Protein AF-F8NG49-F1 (afdb_monomer_lite)

pLDDT: mean 73.44, std 24.41, range [29.38, 97.62]

Organism: Serpula lacrymans var. lacrymans (strain S7.9) (NCBI:txid578457)

Radius of gyration: 24.71 Å; chains: 1; bounding box: 42×64×58 Å

Foldseek 3Di:
DEEEEEEDPPLCSVVVVVVVVVVVAAEEAAPEDPPPPPPDDDDDDDDDDDDDDDDDDDDDDDDDDDDDDDDDDDDDDPPPPPPPCPVPVVPPPPDDHHYDHDLVVVLVVCVVVVVGHHYYHHPHDPVSVVVNVVDPSYYYHYGYDDD

Sequence (147 aa):
MFIAIVGTRYAGKSTIEDYFVSKGFTPVSLDWEERHSEAESDTDRTPNGVTPGAYTAEPLSSSLKTFAQRLPNNSTSFLSMSSPITPFESVSQRFPSISFTSPASLLDHVTRNWRSNYVTVALNTQCLIEYFAKRPFFMVIYVDAPL

Secondary structure (DSSP, 8-state):
-EEEEEESTTSSHHHHHHHHHHTTPEEEEE-----------------------------------------------TT-----------------PEEES-HHHHHHHHHHTTTS-EEES---SHHHHHHHHTSTTEEEEEE----

Structure (mmCIF, N/CA/C/O backbone):
data_AF-F8NG49-F1
#
_entry.id   AF-F8NG49-F1
#
loop_
_atom_site.group_PDB
_atom_site.id
_atom_site.type_symbol
_atom_site.label_atom_id
_atom_site.label_alt_id
_atom_site.label_comp_id
_atom_site.label_asym_id
_atom_site.label_entity_id
_atom_site.label_seq_id
_atom_site.pdbx_PDB_ins_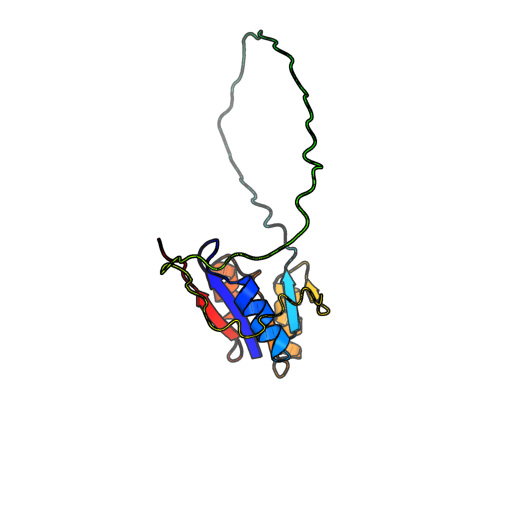code
_atom_site.Cartn_x
_atom_site.Cartn_y
_atom_site.Cartn_z
_atom_site.occupancy
_atom_site.B_iso_or_equiv
_atom_site.auth_seq_id
_atom_site.auth_comp_id
_atom_site.auth_asym_id
_atom_site.auth_atom_id
_atom_site.pdbx_PDB_model_num
ATOM 1 N N . MET A 1 1 ? 1.855 -6.949 -8.772 1.00 93.88 1 MET A N 1
ATOM 2 C CA . MET A 1 1 ? 0.772 -6.015 -8.410 1.00 93.88 1 MET A CA 1
ATOM 3 C C . MET A 1 1 ? 1.186 -5.201 -7.193 1.00 93.88 1 MET A C 1
ATOM 5 O O . MET A 1 1 ? 1.752 -5.781 -6.276 1.00 93.88 1 MET A O 1
ATOM 9 N N . PHE A 1 2 ? 0.923 -3.893 -7.169 1.00 97.19 2 PHE A N 1
ATOM 10 C CA . PHE A 1 2 ? 1.257 -3.024 -6.034 1.00 97.19 2 PHE A CA 1
ATOM 11 C C . PHE A 1 2 ? -0.006 -2.353 -5.485 1.00 97.19 2 PHE A C 1
ATOM 13 O O . PHE A 1 2 ? -0.673 -1.622 -6.214 1.00 97.19 2 PHE A O 1
ATOM 20 N N . ILE A 1 3 ? -0.342 -2.624 -4.223 1.00 97.62 3 ILE A N 1
ATOM 21 C CA . ILE A 1 3 ? -1.548 -2.119 -3.557 1.00 97.62 3 ILE A CA 1
ATOM 22 C C . ILE A 1 3 ? -1.166 -1.085 -2.498 1.00 97.62 3 ILE A C 1
ATOM 24 O O . ILE A 1 3 ? -0.356 -1.370 -1.617 1.00 97.62 3 ILE A O 1
ATOM 28 N N . ALA A 1 4 ? -1.800 0.082 -2.545 1.00 97.25 4 ALA A N 1
ATOM 29 C CA . ALA A 1 4 ? -1.752 1.086 -1.492 1.00 97.25 4 ALA A CA 1
ATOM 30 C C . ALA A 1 4 ? -3.075 1.118 -0.720 1.00 97.25 4 ALA A C 1
ATOM 32 O O . ALA A 1 4 ? -4.139 1.274 -1.320 1.00 97.25 4 ALA A O 1
ATOM 33 N N . ILE A 1 5 ? -3.008 0.987 0.603 1.00 97.25 5 ILE A N 1
ATOM 34 C CA . ILE A 1 5 ? -4.164 1.054 1.499 1.00 97.25 5 ILE A CA 1
ATOM 35 C C . ILE A 1 5 ? -4.185 2.438 2.149 1.00 97.25 5 ILE A C 1
ATOM 37 O O . ILE A 1 5 ? -3.294 2.793 2.920 1.00 97.25 5 ILE A O 1
ATOM 41 N N . VAL A 1 6 ? -5.226 3.208 1.856 1.00 95.81 6 VAL A N 1
ATOM 42 C CA . VAL A 1 6 ? -5.431 4.584 2.325 1.00 95.81 6 VAL A CA 1
ATOM 43 C C . VAL A 1 6 ? -6.758 4.641 3.076 1.00 95.81 6 VAL A C 1
ATOM 45 O O . VAL A 1 6 ? -7.634 3.810 2.859 1.00 95.81 6 VAL A O 1
ATOM 48 N N . GLY A 1 7 ? -6.926 5.576 4.007 1.00 94.00 7 GLY A N 1
ATOM 49 C CA . GLY A 1 7 ? -8.144 5.615 4.814 1.00 94.00 7 GLY A CA 1
ATOM 50 C C . GLY A 1 7 ? -8.025 6.416 6.097 1.00 94.00 7 GLY A C 1
ATOM 51 O O . GLY A 1 7 ? -6.916 6.747 6.539 1.00 94.00 7 GLY A O 1
ATOM 52 N N . THR A 1 8 ? -9.167 6.671 6.731 1.00 93.62 8 THR A N 1
ATOM 53 C CA . THR A 1 8 ? -9.263 7.401 8.003 1.00 93.62 8 THR A CA 1
ATOM 54 C C . THR A 1 8 ? -8.517 6.682 9.136 1.00 93.62 8 THR A C 1
ATOM 56 O O . THR A 1 8 ? -8.102 5.515 9.036 1.00 93.62 8 THR A O 1
ATOM 59 N N . ARG A 1 9 ? -8.220 7.409 10.220 1.00 90.19 9 ARG A N 1
ATOM 60 C CA . ARG A 1 9 ? -7.567 6.812 11.397 1.00 90.19 9 ARG A CA 1
ATOM 61 C C . ARG A 1 9 ? -8.477 5.725 11.972 1.00 90.19 9 ARG A C 1
ATOM 63 O O . ARG A 1 9 ? -9.688 5.865 11.949 1.00 90.19 9 ARG A O 1
ATOM 70 N N . TYR A 1 10 ? -7.877 4.639 12.453 1.00 90.62 10 TYR A N 1
ATOM 71 C CA . TYR A 1 10 ? -8.593 3.485 13.017 1.00 90.62 10 TYR A CA 1
ATOM 72 C C . TYR A 1 10 ? -9.514 2.706 12.055 1.00 90.62 10 TYR A C 1
ATOM 74 O O . TYR A 1 10 ? -10.145 1.752 12.488 1.00 90.62 10 TYR A O 1
ATOM 82 N N . ALA A 1 11 ? -9.499 2.984 10.745 1.00 93.69 11 ALA A N 1
ATOM 83 C CA . ALA A 1 11 ? -10.268 2.239 9.734 1.00 93.69 11 ALA A CA 1
ATOM 84 C C . ALA A 1 11 ? -9.829 0.769 9.511 1.00 93.69 11 ALA A C 1
ATOM 86 O O . ALA A 1 11 ? -10.305 0.112 8.595 1.00 93.69 11 ALA A O 1
ATOM 87 N N . GLY A 1 12 ? -8.879 0.240 10.291 1.00 94.38 12 GLY A N 1
ATOM 88 C CA . GLY A 1 12 ? -8.396 -1.140 10.128 1.00 94.38 12 GLY A CA 1
ATOM 89 C C . GLY A 1 12 ? -7.396 -1.351 8.981 1.00 94.38 12 GLY A C 1
ATOM 90 O O . GLY A 1 12 ? -7.232 -2.472 8.510 1.00 94.38 12 GLY A O 1
ATOM 91 N N . LYS A 1 13 ? -6.689 -0.302 8.532 1.00 95.06 13 LYS A N 1
ATOM 92 C CA . LYS A 1 13 ? -5.694 -0.404 7.442 1.00 95.06 13 LYS A CA 1
ATOM 93 C C . LYS A 1 13 ? -4.622 -1.471 7.697 1.00 95.06 13 LYS A C 1
ATOM 95 O O . LYS A 1 13 ? -4.349 -2.268 6.810 1.00 95.06 13 LYS A O 1
ATOM 100 N N . SER A 1 14 ? -4.073 -1.517 8.913 1.00 92.88 14 SER A N 1
ATOM 101 C CA . SER A 1 14 ? -3.081 -2.526 9.313 1.00 92.88 14 SER A CA 1
ATOM 102 C C . SER A 1 14 ? -3.664 -3.938 9.296 1.00 92.88 14 SER A C 1
ATOM 104 O O . SER A 1 14 ? -3.012 -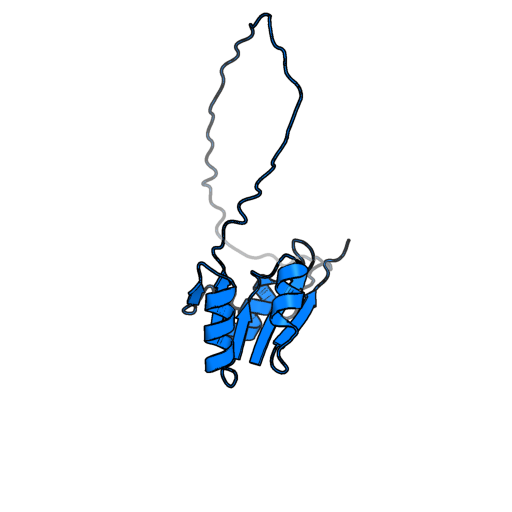4.866 8.849 1.00 92.88 14 SER A O 1
ATOM 106 N N . THR A 1 15 ? -4.932 -4.102 9.679 1.00 94.88 15 THR A N 1
ATOM 107 C CA . THR A 1 15 ? -5.622 -5.398 9.601 1.00 94.88 15 THR A CA 1
ATOM 108 C C . THR A 1 15 ? -5.750 -5.885 8.157 1.00 94.88 15 THR A C 1
ATOM 110 O O . THR A 1 15 ? -5.607 -7.074 7.882 1.00 94.88 15 THR A O 1
ATOM 113 N N . ILE A 1 16 ? -6.009 -4.973 7.216 1.00 95.62 16 ILE A N 1
ATOM 114 C CA . ILE A 1 16 ? -6.082 -5.301 5.788 1.00 95.62 16 ILE A CA 1
ATOM 115 C C . ILE A 1 16 ? -4.688 -5.601 5.230 1.00 95.62 16 ILE A C 1
ATOM 117 O O . ILE A 1 16 ? -4.541 -6.530 4.438 1.00 95.62 16 ILE A O 1
ATOM 121 N N . GLU A 1 17 ? -3.665 -4.860 5.654 1.00 95.50 17 GLU A N 1
ATOM 122 C CA . GLU A 1 17 ? -2.269 -5.167 5.336 1.00 95.50 17 GLU A CA 1
ATOM 123 C C . GLU A 1 17 ? -1.901 -6.581 5.798 1.00 95.50 17 GLU A C 1
ATOM 125 O O . GLU A 1 17 ? -1.513 -7.396 4.963 1.00 95.50 17 GLU A O 1
ATOM 130 N N . ASP A 1 18 ? -2.129 -6.915 7.071 1.00 94.56 18 ASP A N 1
ATOM 131 C CA . ASP A 1 18 ? -1.884 -8.249 7.633 1.00 94.56 18 ASP A CA 1
ATOM 132 C C . ASP A 1 18 ? -2.623 -9.340 6.845 1.00 94.56 18 ASP A C 1
ATOM 134 O O . ASP A 1 18 ? -2.065 -10.400 6.541 1.00 94.56 18 ASP A O 1
ATOM 138 N N . TYR A 1 19 ? -3.868 -9.069 6.436 1.00 95.38 19 TYR A N 1
ATOM 139 C CA . TYR A 1 19 ? -4.627 -9.975 5.578 1.00 95.38 19 TYR A CA 1
ATOM 140 C C . TYR A 1 19 ? -3.942 -10.193 4.223 1.00 95.38 19 TYR A C 1
ATOM 142 O O . TYR A 1 19 ? -3.780 -11.340 3.803 1.00 95.38 19 TYR A O 1
ATOM 150 N N . PHE A 1 20 ? -3.490 -9.140 3.541 1.00 95.69 20 PHE A N 1
ATOM 151 C CA . PHE A 1 20 ? -2.754 -9.286 2.281 1.00 95.69 20 PHE A CA 1
ATOM 152 C C . PHE A 1 20 ? -1.434 -10.028 2.468 1.00 95.69 20 PHE A C 1
ATOM 154 O O . PHE A 1 20 ? -1.089 -10.885 1.649 1.00 95.69 20 PHE A O 1
ATOM 161 N N . VAL A 1 21 ? -0.719 -9.759 3.556 1.00 95.06 21 VAL A N 1
ATOM 162 C CA . VAL A 1 21 ? 0.530 -10.453 3.861 1.00 95.06 21 VAL A CA 1
ATOM 163 C C . VAL A 1 21 ? 0.282 -11.947 4.094 1.00 95.06 21 VAL A C 1
ATOM 165 O O . VAL A 1 21 ? 0.991 -12.777 3.525 1.00 95.06 21 VAL A O 1
ATOM 168 N N . SER A 1 22 ? -0.806 -12.315 4.783 1.00 93.75 22 SER A N 1
ATOM 169 C CA . SER A 1 22 ? -1.232 -13.720 4.919 1.00 93.75 22 SER A CA 1
ATOM 170 C C . SER A 1 22 ? -1.545 -14.402 3.574 1.00 93.75 22 SER A C 1
ATOM 172 O O . SER A 1 22 ? -1.456 -15.623 3.452 1.00 93.75 22 SER A O 1
ATOM 174 N N . LYS A 1 23 ? -1.885 -13.620 2.538 1.00 94.69 23 LYS A N 1
ATOM 175 C CA . LYS A 1 23 ? -2.104 -14.084 1.155 1.00 94.69 23 LYS A CA 1
ATOM 176 C C . LYS A 1 23 ? -0.835 -14.069 0.295 1.00 94.69 23 LYS A C 1
ATOM 178 O O . LYS A 1 23 ? -0.918 -14.340 -0.901 1.00 94.69 23 LYS A O 1
ATOM 183 N N . GLY A 1 24 ? 0.327 -13.784 0.882 1.00 94.38 24 GLY A N 1
ATOM 184 C CA . GLY A 1 24 ? 1.621 -13.799 0.202 1.00 94.38 24 GLY A CA 1
ATOM 185 C C . GLY A 1 24 ? 2.022 -12.467 -0.434 1.00 94.38 24 GLY A C 1
ATOM 186 O O . GLY A 1 24 ? 2.883 -12.454 -1.314 1.00 94.38 24 GLY A O 1
ATOM 187 N N . PHE A 1 25 ? 1.413 -11.350 -0.029 1.00 96.06 25 PHE A N 1
ATOM 188 C CA . PHE A 1 25 ? 1.914 -10.026 -0.400 1.00 96.06 25 PHE A CA 1
ATOM 189 C C . PHE A 1 25 ? 3.117 -9.659 0.468 1.00 96.06 25 PHE A C 1
ATOM 191 O O . PHE A 1 25 ? 3.143 -9.917 1.667 1.00 96.06 25 PHE A O 1
ATOM 198 N N . THR A 1 26 ? 4.116 -9.024 -0.136 1.00 96.31 26 THR A N 1
ATOM 199 C CA . THR A 1 26 ? 5.270 -8.488 0.584 1.00 96.31 26 THR A CA 1
ATOM 200 C C . THR A 1 26 ? 4.941 -7.083 1.100 1.00 96.31 26 THR A C 1
ATOM 202 O O . THR A 1 26 ? 4.623 -6.211 0.282 1.00 96.31 26 THR A O 1
ATOM 205 N N . PRO A 1 27 ? 5.010 -6.839 2.420 1.00 96.12 27 PRO A N 1
ATOM 206 C CA . PRO A 1 27 ? 4.764 -5.519 2.980 1.00 96.12 27 PRO A CA 1
ATOM 207 C C . PRO A 1 27 ? 5.936 -4.580 2.691 1.00 96.12 27 PRO A C 1
ATOM 209 O O . PRO A 1 27 ? 7.109 -4.972 2.748 1.00 96.12 27 PRO A O 1
ATOM 212 N N . VAL A 1 28 ? 5.611 -3.330 2.373 1.00 95.69 28 VAL A N 1
ATOM 213 C CA . VAL A 1 28 ? 6.585 -2.307 2.002 1.00 95.69 28 VAL A CA 1
ATOM 214 C C . VAL A 1 28 ? 6.347 -1.015 2.780 1.00 95.69 28 VAL A C 1
ATOM 216 O O . VAL A 1 28 ? 5.255 -0.444 2.724 1.00 95.69 28 VAL A O 1
ATOM 219 N N . SER A 1 29 ? 7.389 -0.537 3.465 1.00 93.44 29 SER A N 1
ATOM 220 C CA . SER A 1 29 ? 7.380 0.714 4.235 1.00 93.44 29 SER A CA 1
ATOM 221 C C . SER A 1 29 ? 8.128 1.831 3.511 1.00 93.44 29 SER A C 1
ATOM 223 O O . SER A 1 29 ? 9.093 1.587 2.780 1.00 93.44 29 SER A O 1
ATOM 225 N N . LEU A 1 30 ? 7.694 3.065 3.752 1.00 91.44 30 LEU A N 1
ATOM 226 C CA . LEU A 1 30 ? 8.367 4.290 3.334 1.00 91.44 30 LEU A CA 1
ATOM 227 C C . LEU A 1 30 ? 8.705 5.106 4.577 1.00 91.44 30 LEU A C 1
ATOM 229 O O . LEU A 1 30 ? 7.825 5.723 5.171 1.00 91.44 30 LEU A O 1
ATOM 233 N N . ASP A 1 31 ? 9.987 5.141 4.917 1.00 85.19 31 ASP A N 1
ATOM 234 C CA . ASP A 1 31 ? 10.512 5.906 6.047 1.00 85.19 31 ASP A CA 1
ATOM 235 C C . ASP A 1 31 ? 11.031 7.250 5.518 1.00 85.19 31 ASP A C 1
ATOM 237 O O . ASP A 1 31 ? 12.212 7.583 5.630 1.00 85.19 31 ASP A O 1
ATOM 241 N N . TRP A 1 32 ? 10.167 7.978 4.808 1.00 79.06 32 TRP A N 1
ATOM 242 C CA . TRP A 1 32 ? 10.518 9.284 4.267 1.00 79.06 32 TRP A CA 1
ATOM 243 C C . TRP A 1 32 ? 10.024 10.360 5.232 1.00 79.06 32 TRP A C 1
ATOM 245 O O . TRP A 1 32 ? 8.835 10.465 5.528 1.00 79.06 32 TRP A O 1
ATOM 255 N N . GLU A 1 33 ? 10.953 11.150 5.755 1.00 66.31 33 GLU A N 1
ATOM 256 C CA . GLU A 1 33 ? 10.603 12.354 6.491 1.00 66.31 33 GLU A CA 1
ATOM 257 C C . GLU A 1 33 ? 10.227 13.424 5.469 1.00 66.31 33 GLU A C 1
ATOM 259 O O . GLU A 1 33 ? 11.076 13.946 4.736 1.00 66.31 33 GLU A O 1
ATOM 264 N N . GLU A 1 34 ? 8.935 13.732 5.400 1.00 61.09 34 GLU A N 1
ATOM 265 C CA . GLU A 1 34 ? 8.431 14.901 4.695 1.00 61.09 34 GLU A CA 1
ATOM 266 C C . GLU A 1 34 ? 8.995 16.127 5.420 1.00 61.09 34 GLU A C 1
ATOM 268 O O . GLU A 1 34 ? 8.454 16.594 6.420 1.00 61.09 34 GLU A O 1
ATOM 273 N N . ARG A 1 35 ? 10.167 16.603 4.974 1.00 51.75 35 ARG A N 1
ATOM 274 C CA . ARG A 1 35 ? 10.746 17.868 5.430 1.00 51.75 35 ARG A CA 1
ATOM 275 C C . ARG A 1 35 ? 9.809 18.983 4.984 1.00 51.75 35 ARG A C 1
ATOM 277 O O . ARG A 1 35 ? 10.002 19.571 3.919 1.00 51.75 35 ARG A O 1
ATOM 284 N N . HIS A 1 36 ? 8.794 19.246 5.800 1.00 51.22 36 HIS A N 1
ATOM 285 C CA . HIS A 1 36 ? 7.966 20.437 5.736 1.00 51.22 36 HIS A CA 1
ATOM 286 C C . HIS A 1 36 ? 8.893 21.643 5.875 1.00 51.22 36 HIS A C 1
ATOM 288 O O . HIS A 1 36 ? 9.284 22.048 6.964 1.00 51.22 36 HIS A O 1
ATOM 294 N N . SER A 1 37 ? 9.330 22.159 4.730 1.00 43.84 37 SER A N 1
ATOM 295 C CA . SER A 1 37 ? 10.057 23.414 4.652 1.00 43.84 37 SER A CA 1
ATOM 296 C C . SER A 1 37 ? 8.998 24.505 4.697 1.00 43.84 37 SER A C 1
ATOM 298 O O . SER A 1 37 ? 8.537 24.977 3.661 1.00 43.84 37 SER A O 1
ATOM 300 N N . GLU A 1 38 ? 8.553 24.842 5.904 1.00 47.28 38 GLU A N 1
ATOM 301 C CA . GLU A 1 38 ? 7.833 26.082 6.170 1.00 47.28 38 GLU A CA 1
ATOM 302 C C . GLU A 1 38 ? 8.829 27.228 5.970 1.00 47.28 38 GLU A C 1
ATOM 304 O O . GLU A 1 38 ? 9.549 27.642 6.874 1.00 47.28 38 GLU A O 1
ATOM 309 N N . ALA A 1 39 ? 8.946 27.698 4.730 1.00 46.25 39 ALA A N 1
ATOM 310 C CA . ALA A 1 39 ? 9.550 28.988 4.447 1.00 46.25 39 ALA A CA 1
ATOM 311 C C . ALA A 1 39 ? 8.550 30.078 4.859 1.00 46.25 39 ALA A C 1
ATOM 313 O O . ALA A 1 39 ? 7.868 30.660 4.018 1.00 46.25 39 ALA A O 1
ATOM 314 N N . GLU A 1 40 ? 8.437 30.325 6.164 1.00 52.22 40 GLU A N 1
ATOM 315 C CA . GLU A 1 40 ? 7.848 31.556 6.682 1.00 52.22 40 GLU A CA 1
ATOM 316 C C . GLU A 1 40 ? 8.850 32.694 6.462 1.00 52.22 40 GLU A C 1
ATOM 318 O O . GLU A 1 40 ? 9.838 32.847 7.181 1.00 52.22 40 GLU A O 1
ATOM 323 N N . SER A 1 41 ? 8.618 33.488 5.417 1.00 45.69 41 SER A N 1
ATOM 324 C CA . SER A 1 41 ? 9.240 34.796 5.274 1.00 45.69 41 SER A CA 1
ATOM 325 C C . SER A 1 41 ? 8.339 35.862 5.894 1.00 45.69 41 SER A C 1
ATOM 327 O O . SER A 1 41 ? 7.233 36.089 5.407 1.00 45.69 41 SER A O 1
ATOM 329 N N . ASP A 1 42 ? 8.911 36.570 6.865 1.00 46.47 42 ASP A N 1
ATOM 330 C CA . ASP A 1 42 ? 8.670 37.985 7.169 1.00 46.47 42 ASP A CA 1
ATOM 331 C C . ASP A 1 42 ? 7.588 38.334 8.215 1.00 46.47 42 ASP A C 1
ATOM 333 O O . ASP A 1 42 ? 6.428 38.604 7.912 1.00 46.47 42 ASP A O 1
ATOM 337 N N . THR A 1 43 ? 8.010 38.450 9.481 1.00 49.31 43 THR A N 1
ATOM 338 C CA . THR A 1 43 ? 7.805 39.697 10.246 1.00 49.31 43 THR A CA 1
ATOM 339 C C . THR A 1 43 ? 8.800 39.812 11.405 1.00 49.31 43 THR A C 1
ATOM 341 O O . THR A 1 43 ? 8.812 39.032 12.352 1.00 49.31 43 THR A O 1
ATOM 344 N N . ASP A 1 44 ? 9.660 40.818 11.293 1.00 42.22 44 ASP A N 1
ATOM 345 C CA . ASP A 1 44 ? 10.631 41.275 12.283 1.00 42.22 44 ASP A CA 1
ATOM 346 C C . ASP A 1 44 ? 9.955 41.974 13.494 1.00 42.22 44 ASP A C 1
ATOM 348 O O . ASP A 1 44 ? 8.966 42.695 13.332 1.00 42.22 44 ASP A O 1
ATOM 352 N N . ARG A 1 45 ? 10.616 41.848 14.663 1.00 36.03 45 ARG A N 1
ATOM 353 C CA . ARG A 1 45 ? 10.624 42.701 15.888 1.00 36.03 45 ARG A CA 1
ATOM 354 C C . ARG A 1 45 ? 9.988 42.194 17.202 1.00 36.03 45 ARG A C 1
ATOM 356 O O . ARG A 1 45 ? 8.831 42.432 17.525 1.00 36.03 45 ARG A O 1
ATOM 363 N N . THR A 1 46 ? 10.880 41.619 18.018 1.00 39.38 46 THR A N 1
ATOM 364 C CA . THR A 1 46 ? 10.963 41.497 19.503 1.00 39.38 46 THR A CA 1
ATOM 365 C C . THR A 1 46 ? 10.911 42.848 20.275 1.00 39.38 46 THR A C 1
ATOM 367 O O . THR A 1 46 ? 10.927 43.872 19.591 1.00 39.38 46 THR A O 1
ATOM 370 N N . PRO A 1 47 ? 11.071 42.959 21.634 1.00 49.69 47 PRO A N 1
ATOM 371 C CA . PRO A 1 47 ? 11.034 41.992 22.765 1.00 49.69 47 PRO A CA 1
ATOM 372 C C . PRO A 1 47 ? 10.252 42.482 24.033 1.00 49.69 47 PRO A C 1
ATOM 374 O O . PRO A 1 47 ? 9.856 43.639 24.128 1.00 49.69 47 PRO A O 1
ATOM 377 N N . ASN A 1 48 ? 10.176 41.603 25.051 1.00 32.75 48 ASN A N 1
ATOM 378 C CA . ASN A 1 48 ? 10.174 41.837 26.520 1.00 32.75 48 ASN A CA 1
ATOM 379 C C . ASN A 1 48 ? 8.947 41.344 27.310 1.00 32.75 48 ASN A C 1
ATOM 381 O O . ASN A 1 48 ? 7.874 41.931 27.244 1.00 32.75 48 ASN A O 1
ATOM 385 N N . GLY A 1 49 ? 9.207 40.409 28.237 1.00 30.11 49 GLY A N 1
ATOM 386 C CA . GLY A 1 49 ? 8.847 40.635 29.641 1.00 30.11 49 GLY A CA 1
ATOM 387 C C . GLY A 1 49 ? 8.124 39.519 30.410 1.00 30.11 49 GLY A C 1
ATOM 388 O O . GLY A 1 49 ? 6.907 39.445 30.368 1.00 30.11 49 GLY A O 1
ATOM 389 N N . VAL A 1 50 ? 8.889 38.843 31.282 1.00 35.78 50 VAL A N 1
ATOM 390 C CA . VAL A 1 50 ? 8.515 38.445 32.665 1.00 35.78 50 VAL A CA 1
ATOM 391 C C . VAL A 1 50 ? 7.793 37.090 32.893 1.00 35.78 50 VAL A C 1
ATOM 393 O O . VAL A 1 50 ? 6.578 36.966 32.807 1.00 35.78 50 VAL A O 1
ATOM 396 N N . THR A 1 51 ? 8.584 36.092 33.321 1.00 40.81 51 THR A N 1
ATOM 397 C CA . THR A 1 51 ? 8.260 34.961 34.240 1.00 40.81 51 THR A CA 1
ATOM 398 C C . THR A 1 51 ? 7.869 35.492 35.638 1.00 40.81 51 THR A C 1
ATOM 400 O O . THR A 1 51 ? 8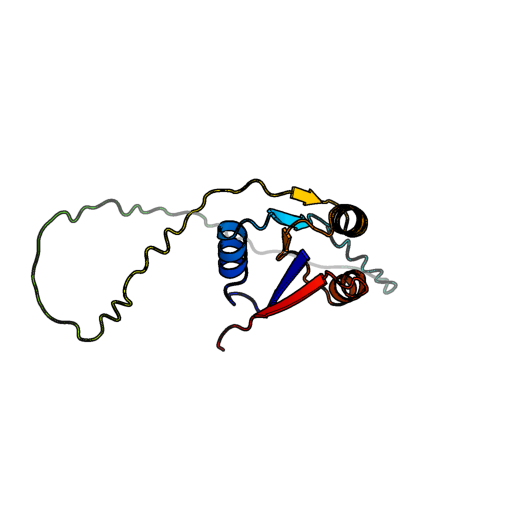.370 36.567 35.969 1.00 40.81 51 THR A O 1
ATOM 403 N N . PRO A 1 52 ? 7.106 34.798 36.530 1.00 42.78 52 PRO A N 1
ATOM 404 C CA . PRO A 1 52 ? 7.441 33.453 37.053 1.00 42.78 52 PRO A CA 1
ATOM 405 C C . PRO A 1 52 ? 6.243 32.564 37.498 1.00 42.78 52 PRO A C 1
ATOM 407 O O . PRO A 1 52 ? 5.136 33.039 37.723 1.00 42.78 52 PRO A O 1
ATOM 410 N N . GLY A 1 53 ? 6.474 31.265 37.738 1.00 31.23 53 GLY A N 1
ATOM 411 C CA . GLY A 1 53 ? 5.496 30.433 38.459 1.00 31.23 53 GLY A CA 1
ATOM 412 C C . GLY A 1 53 ? 5.783 28.935 38.446 1.00 31.23 53 GLY A C 1
ATOM 413 O O . GLY A 1 53 ? 5.288 28.216 37.591 1.00 31.23 53 GLY A O 1
ATOM 414 N N . ALA A 1 54 ? 6.580 28.480 39.409 1.00 29.38 54 ALA A N 1
ATOM 415 C CA . ALA A 1 54 ? 6.883 27.081 39.677 1.00 29.38 54 ALA A CA 1
ATOM 416 C C . ALA A 1 54 ? 5.709 26.338 40.339 1.00 29.38 54 ALA A C 1
ATOM 418 O O . ALA A 1 54 ? 5.130 26.848 41.296 1.00 29.38 54 ALA A O 1
ATOM 419 N N . TYR A 1 55 ? 5.458 25.095 39.922 1.00 37.12 55 TYR A N 1
ATOM 420 C CA . TYR A 1 55 ? 4.994 24.028 40.813 1.00 37.12 55 TYR A CA 1
ATOM 421 C C . TYR A 1 55 ? 5.403 22.655 40.268 1.00 37.12 55 TYR A C 1
ATOM 423 O O . TYR A 1 55 ? 5.106 22.263 39.144 1.00 37.12 55 TYR A O 1
ATOM 431 N N . THR A 1 56 ? 6.143 21.964 41.122 1.00 35.91 56 THR A N 1
ATOM 432 C CA . THR A 1 56 ? 6.674 20.609 41.020 1.00 35.91 56 THR A CA 1
ATOM 433 C C . THR A 1 56 ? 5.618 19.619 41.516 1.00 35.91 56 THR A C 1
ATOM 435 O O . THR A 1 56 ? 5.097 19.849 42.603 1.00 35.91 56 THR A O 1
ATOM 438 N N . ALA A 1 57 ? 5.351 18.521 40.796 1.00 35.25 57 ALA A N 1
ATOM 439 C CA . ALA A 1 57 ? 4.938 17.230 41.380 1.00 35.25 57 ALA A CA 1
ATOM 440 C C . ALA A 1 57 ? 4.803 16.120 40.310 1.00 35.25 57 ALA A C 1
ATOM 442 O O . ALA A 1 57 ? 3.806 16.031 39.606 1.00 35.25 57 ALA A O 1
ATOM 443 N N . GLU A 1 58 ? 5.800 15.244 40.262 1.00 34.75 58 GLU A N 1
ATOM 444 C CA . GLU A 1 58 ? 5.686 13.795 40.000 1.00 34.75 58 GLU A CA 1
ATOM 445 C C . GLU A 1 58 ? 5.981 13.106 41.356 1.00 34.75 58 GLU A C 1
ATOM 447 O O . GLU A 1 58 ? 6.471 13.797 42.262 1.00 34.75 58 GLU A O 1
ATOM 452 N N . PRO A 1 59 ? 5.904 11.774 41.548 1.00 46.69 59 PRO A N 1
ATOM 453 C CA . PRO A 1 59 ? 5.118 10.698 40.919 1.00 46.69 59 PRO A CA 1
ATOM 454 C C . PRO A 1 59 ? 4.407 9.829 41.995 1.00 46.69 59 PRO A C 1
ATOM 456 O O . PRO A 1 59 ? 4.897 9.739 43.118 1.00 46.69 59 PRO A O 1
ATOM 459 N N . LEU A 1 60 ? 3.340 9.072 41.691 1.00 35.12 60 LEU A N 1
ATOM 460 C CA . LEU A 1 60 ? 2.929 7.959 42.576 1.00 35.12 60 LEU A CA 1
ATOM 461 C C . LEU A 1 60 ? 2.399 6.726 41.832 1.00 35.12 60 LEU A C 1
ATOM 463 O O . LEU A 1 60 ? 1.539 6.781 40.959 1.00 35.12 60 LEU A O 1
ATOM 467 N N . SER A 1 61 ? 2.964 5.600 42.253 1.00 42.56 61 SER A N 1
ATOM 468 C CA . SER A 1 61 ? 2.739 4.219 41.860 1.00 42.56 61 SER A CA 1
ATOM 469 C C . SER A 1 61 ? 1.514 3.594 42.541 1.00 42.56 61 SER A C 1
ATOM 471 O O . SER A 1 61 ? 1.153 3.952 43.658 1.00 42.56 61 SER A O 1
ATOM 473 N N . SER A 1 62 ? 0.909 2.593 41.897 1.00 38.19 62 SER A N 1
ATOM 474 C CA . SER A 1 62 ? 0.290 1.408 42.534 1.00 38.19 62 SER A CA 1
ATOM 475 C C . SER A 1 62 ? -0.260 0.500 41.423 1.00 38.19 62 SER A C 1
ATOM 477 O O . SER A 1 62 ? -1.258 0.785 40.782 1.00 38.19 62 SER A O 1
ATOM 479 N N . SER A 1 63 ? 0.498 -0.492 40.957 1.00 40.78 63 SER A N 1
ATOM 480 C CA . SER A 1 63 ? 0.567 -1.838 41.542 1.00 40.78 63 SER A CA 1
ATOM 481 C C . SER A 1 63 ? -0.813 -2.468 41.764 1.00 40.78 63 SER A C 1
ATOM 483 O O . SER A 1 63 ? -1.332 -2.463 42.875 1.00 40.78 63 SER A O 1
ATOM 485 N N . LEU A 1 64 ? -1.365 -3.089 40.718 1.00 40.31 64 LEU A N 1
ATOM 486 C CA . LEU A 1 64 ? -2.394 -4.118 40.859 1.00 40.31 64 LEU A CA 1
ATOM 487 C C . LEU A 1 64 ? -1.800 -5.474 40.477 1.00 40.31 64 LEU A C 1
ATOM 489 O O . LEU A 1 64 ? -1.910 -5.951 39.351 1.00 40.31 64 LEU A O 1
ATOM 493 N N . LYS A 1 65 ? -1.153 -6.106 41.456 1.00 41.38 65 LYS A N 1
ATOM 494 C CA . LYS A 1 65 ? -1.084 -7.566 41.539 1.00 41.38 65 LYS A CA 1
ATOM 495 C C . LYS A 1 65 ? -2.116 -7.981 42.577 1.00 41.38 65 LYS A C 1
ATOM 497 O O . LYS A 1 65 ? -1.916 -7.648 43.736 1.00 41.38 65 LYS A O 1
ATOM 502 N N . THR A 1 66 ? -3.180 -8.676 42.182 1.00 34.81 66 THR A N 1
ATOM 503 C CA . THR A 1 66 ? -3.929 -9.669 42.989 1.00 34.81 66 THR A CA 1
ATOM 504 C C . THR A 1 66 ? -4.978 -10.287 42.057 1.00 34.81 66 THR A C 1
ATOM 506 O O . THR A 1 66 ? -5.866 -9.601 41.575 1.00 34.81 66 THR A O 1
ATOM 509 N N . PHE A 1 67 ? -4.728 -11.480 41.521 1.00 42.44 67 PHE A N 1
ATOM 510 C CA . PHE A 1 67 ? -5.201 -12.758 42.071 1.00 42.44 67 PHE A CA 1
ATOM 511 C C . PHE A 1 67 ? -6.735 -12.870 42.123 1.00 42.44 67 PHE A C 1
ATOM 513 O O . PHE A 1 67 ? -7.368 -12.509 43.105 1.00 42.44 67 PHE A O 1
ATOM 520 N N . ALA A 1 68 ? -7.311 -13.471 41.082 1.00 46.81 68 ALA A N 1
ATOM 521 C CA . ALA A 1 68 ? -8.561 -14.214 41.190 1.00 46.81 68 ALA A CA 1
ATOM 522 C C . ALA A 1 68 ? -8.491 -15.412 40.235 1.00 46.81 68 ALA A C 1
ATOM 524 O O . ALA A 1 68 ? -8.902 -15.366 39.078 1.00 46.81 68 ALA A O 1
ATOM 525 N N . GLN A 1 69 ? -7.876 -16.486 40.727 1.00 42.19 69 GLN A N 1
ATOM 526 C CA . GLN A 1 69 ? -8.038 -17.815 40.161 1.00 42.19 69 GLN A CA 1
ATOM 527 C C . GLN A 1 69 ? -9.424 -18.369 40.533 1.00 42.19 69 GLN A C 1
ATOM 529 O O . GLN A 1 69 ? -9.822 -18.302 41.690 1.00 42.19 69 GLN A O 1
ATOM 534 N N . ARG A 1 70 ? -10.016 -19.064 39.552 1.00 39.62 70 ARG A N 1
ATOM 535 C CA . ARG A 1 70 ? -10.888 -20.252 39.650 1.00 39.62 70 ARG A CA 1
ATOM 536 C C . ARG A 1 70 ? -12.414 -20.122 39.867 1.00 39.62 70 ARG A C 1
ATOM 538 O O . ARG A 1 70 ? -12.896 -19.847 40.955 1.00 39.62 70 ARG A O 1
ATOM 545 N N . LEU A 1 71 ? -13.077 -20.687 38.846 1.00 43.97 71 LEU A N 1
ATOM 546 C CA . LEU A 1 71 ? -14.257 -21.571 38.812 1.00 43.97 71 LEU A CA 1
ATOM 547 C C . LEU A 1 71 ? -15.665 -20.970 38.596 1.00 43.97 71 LEU A C 1
ATOM 549 O O . LEU A 1 71 ? -15.892 -19.789 38.832 1.00 43.97 71 LEU A O 1
ATOM 553 N N . PRO A 1 72 ? -16.560 -21.783 37.986 1.00 56.91 72 PRO A N 1
ATOM 554 C CA . PRO A 1 72 ? -17.542 -21.356 37.009 1.00 56.91 72 PRO A CA 1
ATOM 555 C C . PRO A 1 72 ? -18.860 -21.025 37.689 1.00 56.91 72 PRO A C 1
ATOM 557 O O . PRO A 1 72 ? -19.260 -21.694 38.640 1.00 56.91 72 PRO A O 1
ATOM 560 N N . ASN A 1 73 ? -19.597 -20.069 37.137 1.00 39.91 73 ASN A N 1
ATOM 561 C CA . ASN A 1 73 ? -21.034 -20.129 37.295 1.00 39.91 73 ASN A CA 1
ATOM 562 C C . ASN A 1 73 ? -21.745 -19.507 36.105 1.00 39.91 73 ASN A C 1
ATOM 564 O O . ASN A 1 73 ? -21.532 -18.357 35.729 1.00 39.91 73 ASN A O 1
ATOM 568 N N . ASN A 1 74 ? -22.570 -20.351 35.507 1.00 58.22 74 ASN A N 1
ATOM 569 C CA . ASN A 1 74 ? -23.490 -20.059 34.438 1.00 58.22 74 ASN A CA 1
ATOM 570 C C . ASN A 1 74 ? -24.571 -19.109 34.970 1.00 58.22 74 ASN A C 1
ATOM 572 O O . ASN A 1 74 ? -25.428 -19.534 35.739 1.00 58.22 74 ASN A O 1
ATOM 576 N N . SER A 1 75 ? -24.533 -17.835 34.578 1.00 55.31 75 SER A N 1
ATOM 577 C CA . SER A 1 75 ? -25.708 -16.966 34.657 1.00 55.31 75 SER A CA 1
ATOM 578 C C . SER A 1 75 ? -25.608 -15.826 33.645 1.00 55.31 75 SER A C 1
ATOM 580 O O . SER A 1 75 ? -24.895 -14.848 33.834 1.00 55.31 75 SER A O 1
ATOM 582 N N . THR A 1 76 ? -26.305 -16.043 32.531 1.00 58.88 76 THR A N 1
ATOM 583 C CA . THR A 1 76 ? -26.953 -15.065 31.648 1.00 58.88 76 THR A CA 1
ATOM 584 C C . THR A 1 76 ? -26.264 -13.721 31.410 1.00 58.88 76 THR A C 1
ATOM 586 O O . THR A 1 76 ? -26.304 -12.809 32.233 1.00 58.88 76 THR A O 1
ATOM 589 N N . SER A 1 77 ? -25.841 -13.511 30.166 1.00 42.06 77 SER A N 1
ATOM 590 C CA . SER A 1 77 ? -25.963 -12.202 29.524 1.00 42.06 77 SER A CA 1
ATOM 591 C C . SER A 1 77 ? -26.261 -12.409 28.040 1.00 42.06 77 SER A C 1
ATOM 593 O O . SER A 1 77 ? -25.392 -12.811 27.271 1.00 42.06 77 SER A O 1
ATOM 595 N N . PHE A 1 78 ? -27.492 -12.097 27.628 1.00 56.50 78 PHE 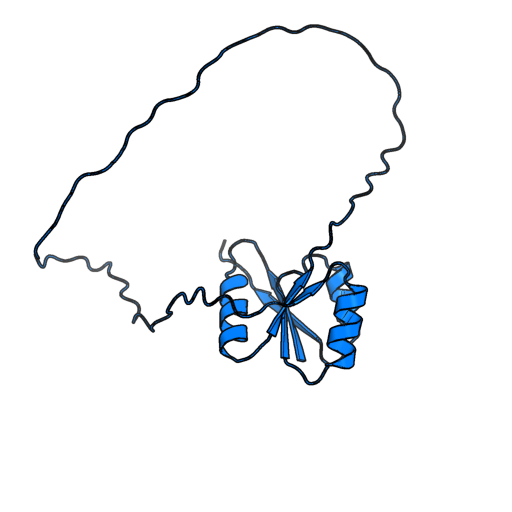A N 1
ATOM 596 C CA . PHE A 1 78 ? -27.960 -12.008 26.232 1.00 56.50 78 PHE A CA 1
ATOM 597 C C . PHE A 1 78 ? -27.281 -10.866 25.429 1.00 56.50 78 PHE A C 1
ATOM 599 O O . PHE A 1 78 ? -27.792 -10.422 24.408 1.00 56.50 78 PHE A O 1
ATOM 606 N N . LEU A 1 79 ? -26.110 -10.401 25.876 1.00 48.50 79 LEU A N 1
ATOM 607 C CA . LEU A 1 79 ? -25.209 -9.477 25.181 1.00 48.50 79 LEU A CA 1
ATOM 608 C C . LEU A 1 79 ? -23.875 -10.153 24.824 1.00 48.50 79 LEU A C 1
ATOM 610 O O . LEU A 1 79 ? -22.882 -9.480 24.559 1.00 48.50 79 LEU A O 1
ATOM 614 N N . SER A 1 80 ? -23.820 -11.488 24.815 1.00 50.88 80 SER A N 1
ATOM 615 C CA . SER A 1 80 ? -22.700 -12.193 24.198 1.00 50.88 80 SER A CA 1
ATOM 616 C C . SER A 1 80 ? -22.881 -12.152 22.683 1.00 50.88 80 SER A C 1
ATOM 618 O O . SER A 1 80 ? -23.436 -13.065 22.078 1.00 50.88 80 SER A O 1
ATOM 620 N N . MET A 1 81 ? -22.379 -11.086 22.060 1.00 54.28 81 MET A N 1
ATOM 621 C CA . MET A 1 81 ? -21.881 -11.157 20.687 1.00 54.28 81 MET A CA 1
ATOM 622 C C . MET A 1 81 ? -20.650 -12.073 20.700 1.00 54.28 81 MET A C 1
ATOM 624 O O . MET A 1 81 ? -19.512 -11.631 20.570 1.00 54.28 81 MET A O 1
ATOM 628 N N . SER A 1 82 ? -20.866 -13.369 20.918 1.00 52.00 82 SER A N 1
ATOM 629 C CA . SER A 1 82 ? -19.910 -14.392 20.524 1.00 52.00 82 SER A CA 1
ATOM 630 C C . SER A 1 82 ? -20.036 -14.504 19.013 1.00 52.00 82 SER A C 1
ATOM 632 O O . SER A 1 82 ? -20.636 -15.431 18.473 1.00 52.00 82 SER A O 1
ATOM 634 N N . SER A 1 83 ? -19.481 -13.505 18.318 1.00 49.72 83 SER A N 1
ATOM 635 C CA . SER A 1 83 ? -19.062 -13.702 16.939 1.00 49.72 83 SER A CA 1
ATOM 636 C C . SER A 1 83 ? -18.316 -15.030 16.917 1.00 49.72 83 SER A C 1
ATOM 638 O O . SER A 1 83 ? -17.501 -15.249 17.823 1.00 49.72 83 SER A O 1
ATOM 640 N N . PRO A 1 84 ? -18.596 -15.938 15.966 1.00 49.34 84 PRO A N 1
ATOM 641 C CA . PRO A 1 84 ? -17.750 -17.102 15.800 1.00 49.34 84 PRO A CA 1
ATOM 642 C C . PRO A 1 84 ? -16.333 -16.553 15.719 1.00 49.34 84 PRO A C 1
ATOM 644 O O . PRO A 1 84 ? -16.020 -15.779 14.814 1.00 49.34 84 PRO A O 1
ATOM 647 N N . ILE A 1 85 ? -15.523 -16.857 16.734 1.00 52.19 85 ILE A N 1
ATOM 648 C CA . ILE A 1 85 ? -14.105 -16.556 16.727 1.00 52.19 85 ILE A CA 1
ATOM 649 C C . ILE A 1 85 ? -13.583 -17.484 15.638 1.00 52.19 85 ILE A C 1
ATOM 651 O O . ILE A 1 85 ? -13.128 -18.595 15.893 1.00 52.19 85 ILE A O 1
ATOM 655 N N . THR A 1 86 ? -13.712 -17.053 14.380 1.00 59.25 86 THR A N 1
ATOM 656 C CA . THR A 1 86 ? -12.730 -17.408 13.375 1.00 59.25 86 THR A CA 1
ATOM 657 C C . THR A 1 86 ? -11.407 -17.142 14.064 1.00 59.25 86 THR A C 1
ATOM 659 O O . THR A 1 86 ? -11.287 -16.062 14.658 1.00 59.25 86 THR A O 1
ATOM 662 N N . PRO A 1 87 ? -10.465 -18.090 14.080 1.00 48.44 87 PRO A N 1
ATOM 663 C CA . PRO A 1 87 ? -9.146 -17.829 14.612 1.00 48.44 87 PRO A CA 1
ATOM 664 C C . PRO A 1 87 ? -8.515 -16.750 13.724 1.00 48.44 87 PRO A C 1
ATOM 666 O O . PRO A 1 87 ? -7.769 -17.029 12.795 1.00 48.44 87 PRO A O 1
ATOM 669 N N . PHE A 1 88 ? -8.854 -15.488 13.986 1.00 51.72 88 PHE A N 1
ATOM 670 C CA . PHE A 1 88 ? -8.011 -14.354 13.714 1.00 51.72 88 PHE A CA 1
ATOM 671 C C . PHE A 1 88 ? -6.975 -14.432 14.815 1.00 51.72 88 PHE A C 1
ATOM 673 O O . PHE A 1 88 ? -7.033 -13.767 15.848 1.00 51.72 88 PHE A O 1
ATOM 680 N N . GLU A 1 89 ? -6.097 -15.407 14.633 1.00 52.06 89 GLU A N 1
ATOM 681 C CA . GLU A 1 89 ? -4.825 -15.440 15.294 1.00 52.06 89 GLU A CA 1
ATOM 682 C C . GLU A 1 89 ? -4.229 -14.081 14.921 1.00 52.06 89 GLU A C 1
ATOM 684 O O . GLU A 1 89 ? -3.952 -13.812 13.751 1.00 52.06 89 GLU A O 1
ATOM 689 N N . SER A 1 90 ? -4.201 -13.154 15.884 1.00 50.09 90 SER A N 1
ATOM 690 C CA . SER A 1 90 ? -3.524 -11.868 15.757 1.00 50.09 90 SER A CA 1
ATOM 691 C C . SER A 1 90 ? -2.040 -12.191 15.703 1.00 50.09 90 SER A C 1
ATOM 693 O O . SER A 1 90 ? -1.293 -12.069 16.676 1.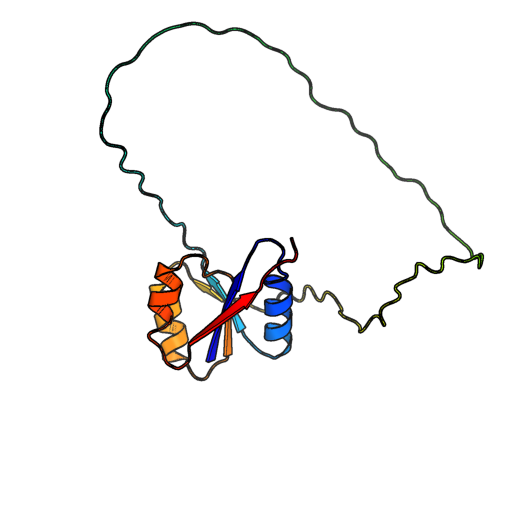00 50.09 90 SER A O 1
ATOM 695 N N . VAL A 1 91 ? -1.656 -12.759 14.573 1.00 52.00 91 VAL A N 1
ATOM 696 C CA . VAL A 1 91 ? -0.338 -13.233 14.265 1.00 52.00 91 VAL A CA 1
ATOM 697 C C . VAL A 1 91 ? 0.445 -11.964 14.008 1.00 52.00 91 VAL A C 1
ATOM 699 O O . VAL A 1 91 ? 0.572 -11.495 12.887 1.00 52.00 91 VAL A O 1
ATOM 702 N N . SER A 1 92 ? 1.025 -11.415 15.073 1.00 50.50 92 SER A N 1
ATOM 703 C CA . SER A 1 92 ? 2.237 -10.602 14.964 1.00 50.50 92 SER A CA 1
ATOM 704 C C . SER A 1 92 ? 3.410 -11.481 14.495 1.00 50.50 92 SER A C 1
ATOM 706 O O . SER A 1 92 ? 4.500 -11.429 15.065 1.00 50.50 92 SER A O 1
ATOM 708 N N . GLN A 1 93 ? 3.225 -12.320 13.463 1.00 53.53 93 GLN A N 1
ATOM 709 C CA . GLN A 1 93 ? 4.362 -12.765 12.671 1.00 53.53 93 GLN A CA 1
ATOM 710 C C . GLN A 1 93 ? 4.820 -11.516 11.950 1.00 53.53 93 GLN A C 1
ATOM 712 O O . GLN A 1 93 ? 4.165 -11.019 11.040 1.00 53.53 93 GLN A O 1
ATOM 717 N N . ARG A 1 94 ? 5.943 -10.971 12.410 1.00 58.75 94 ARG A N 1
ATOM 718 C CA . ARG A 1 94 ? 6.666 -9.969 11.643 1.00 58.75 94 ARG A CA 1
ATOM 719 C C . ARG A 1 94 ? 7.153 -10.652 10.377 1.00 58.75 94 ARG A C 1
ATOM 721 O O . ARG A 1 94 ? 8.207 -11.285 10.365 1.00 58.75 94 ARG A O 1
ATOM 728 N N . PHE A 1 95 ? 6.344 -10.569 9.334 1.00 69.00 95 PHE A N 1
ATOM 729 C CA . PHE A 1 95 ? 6.781 -10.901 7.996 1.00 69.00 95 PHE A CA 1
ATOM 730 C C . PHE A 1 95 ? 7.909 -9.940 7.611 1.00 69.00 95 PHE A C 1
ATOM 732 O O . PHE A 1 95 ? 7.892 -8.778 8.030 1.00 69.00 95 PHE A O 1
ATOM 739 N N . PRO A 1 96 ? 8.914 -10.406 6.857 1.00 81.38 96 PRO A N 1
ATOM 740 C CA . PRO A 1 96 ? 9.989 -9.537 6.410 1.00 81.38 96 PRO A CA 1
ATOM 741 C C . PRO A 1 96 ? 9.403 -8.413 5.548 1.00 81.38 96 PRO A C 1
ATOM 743 O O . PRO A 1 96 ? 8.867 -8.659 4.466 1.00 81.38 96 PRO A O 1
ATOM 746 N N . SER A 1 97 ? 9.482 -7.186 6.058 1.00 88.81 97 SER A N 1
ATOM 747 C CA . SER A 1 97 ? 9.106 -5.971 5.346 1.00 88.81 97 SER A CA 1
ATOM 748 C C . SER A 1 97 ? 10.325 -5.348 4.679 1.00 88.81 97 SER A C 1
ATOM 750 O O . SER A 1 97 ? 11.450 -5.446 5.174 1.00 88.81 97 SER A O 1
ATOM 752 N N . ILE A 1 98 ? 10.099 -4.714 3.530 1.00 93.94 98 ILE A N 1
ATOM 753 C CA . ILE A 1 98 ? 11.133 -3.966 2.813 1.00 93.94 98 ILE A CA 1
ATOM 754 C C . ILE A 1 98 ? 10.893 -2.484 3.090 1.00 93.94 98 ILE A C 1
ATOM 756 O O . ILE A 1 98 ? 9.813 -1.977 2.788 1.00 93.94 98 ILE A O 1
ATOM 760 N N . SER A 1 99 ? 11.869 -1.787 3.666 1.00 94.19 99 SER A N 1
ATOM 761 C CA . SER A 1 99 ? 11.789 -0.342 3.886 1.00 94.19 99 SER A CA 1
ATOM 762 C C . SER A 1 99 ? 12.544 0.432 2.808 1.00 94.19 99 SER A C 1
ATOM 764 O O . SER A 1 99 ? 13.589 0.006 2.311 1.00 94.19 99 SER A O 1
ATOM 766 N N . PHE A 1 100 ? 12.000 1.588 2.436 1.00 94.50 100 PHE A N 1
ATOM 767 C CA . PHE A 1 100 ? 12.592 2.507 1.470 1.00 94.50 100 PHE A CA 1
ATOM 768 C C . PHE A 1 100 ? 12.659 3.913 2.061 1.00 94.50 100 PHE A C 1
ATOM 770 O O . PHE A 1 100 ? 11.692 4.400 2.636 1.00 94.50 100 PHE A O 1
ATOM 777 N N . THR A 1 101 ? 13.778 4.605 1.854 1.00 93.69 101 THR A N 1
ATOM 778 C CA . THR A 1 101 ? 13.970 5.996 2.311 1.00 93.69 101 THR A CA 1
ATOM 779 C C . THR A 1 101 ? 13.367 7.025 1.346 1.00 93.69 101 THR A C 1
ATOM 781 O O . THR A 1 101 ? 13.183 8.184 1.696 1.00 93.69 101 THR A O 1
ATOM 784 N N . SER A 1 102 ? 13.085 6.632 0.097 1.00 93.88 102 SER A N 1
ATOM 785 C CA . SER A 1 102 ? 12.596 7.540 -0.946 1.00 93.88 102 SER A CA 1
ATOM 786 C C . SER A 1 102 ? 11.485 6.901 -1.783 1.00 93.88 102 SER A C 1
ATOM 788 O O . SER A 1 102 ? 11.639 5.749 -2.212 1.00 93.88 102 SER A O 1
ATOM 790 N N . PRO A 1 103 ? 10.413 7.649 -2.112 1.00 94.12 103 PRO A N 1
ATOM 791 C CA . PRO A 1 103 ? 9.331 7.162 -2.970 1.00 94.12 103 PRO A CA 1
ATOM 792 C C . PRO A 1 103 ? 9.805 6.809 -4.385 1.00 94.12 103 PRO A C 1
ATOM 794 O O . PRO A 1 103 ? 9.249 5.906 -5.008 1.00 94.12 103 PRO A O 1
ATOM 797 N N . ALA A 1 104 ? 10.862 7.456 -4.886 1.00 95.19 104 ALA A N 1
ATOM 798 C CA . ALA A 1 104 ? 11.434 7.138 -6.192 1.00 95.19 104 ALA A CA 1
ATOM 799 C C . ALA A 1 104 ? 12.097 5.749 -6.204 1.00 95.19 104 ALA A C 1
ATOM 801 O O . ALA A 1 104 ? 11.891 4.977 -7.139 1.00 95.19 104 ALA A O 1
ATOM 802 N N . SER A 1 105 ? 12.842 5.412 -5.143 1.00 95.62 105 SER A N 1
ATOM 803 C CA . SER A 1 105 ? 13.475 4.093 -4.982 1.00 95.62 105 SER A CA 1
ATOM 804 C C . SER A 1 105 ? 12.426 2.989 -4.843 1.00 95.62 105 SER A C 1
ATOM 806 O O . SER A 1 105 ? 12.523 1.946 -5.493 1.00 95.62 105 SER A O 1
ATOM 808 N N . LEU A 1 106 ? 11.360 3.261 -4.079 1.00 95.88 106 LEU A N 1
ATOM 809 C CA . LEU A 1 106 ? 10.214 2.362 -4.001 1.00 95.88 106 LEU A CA 1
ATOM 810 C C . LEU A 1 106 ? 9.598 2.124 -5.384 1.00 95.88 106 LEU A C 1
ATOM 812 O O . LEU A 1 106 ? 9.408 0.974 -5.782 1.00 95.88 106 LEU A O 1
ATOM 816 N N . LEU A 1 107 ? 9.285 3.200 -6.117 1.00 95.69 107 LEU A N 1
ATOM 817 C CA . LEU A 1 107 ? 8.656 3.113 -7.434 1.00 95.69 107 LEU A CA 1
ATOM 818 C C . LEU A 1 107 ? 9.510 2.303 -8.412 1.00 95.69 107 LEU A C 1
ATOM 820 O O . LEU A 1 107 ? 8.982 1.461 -9.138 1.00 95.69 107 LEU A O 1
ATOM 824 N N . ASP A 1 108 ? 10.817 2.542 -8.428 1.00 96.81 108 ASP A N 1
ATOM 825 C CA . ASP A 1 108 ? 11.773 1.816 -9.258 1.00 96.81 108 ASP A CA 1
ATOM 826 C C . ASP A 1 108 ? 11.783 0.315 -8.919 1.00 96.81 108 ASP A C 1
ATOM 828 O O . ASP A 1 108 ? 11.629 -0.532 -9.804 1.00 96.81 108 ASP A O 1
ATOM 832 N N . HIS A 1 109 ? 11.836 -0.027 -7.629 1.00 96.56 109 HIS A N 1
ATOM 833 C CA . HIS A 1 109 ? 11.786 -1.412 -7.166 1.00 96.56 109 HIS A CA 1
ATOM 834 C C . HIS A 1 109 ? 10.489 -2.133 -7.569 1.00 96.56 109 HIS A C 1
ATOM 836 O O . HIS A 1 109 ? 10.549 -3.223 -8.150 1.00 96.56 109 HIS A O 1
ATOM 842 N N . VAL A 1 110 ? 9.317 -1.541 -7.313 1.00 95.94 110 VAL A N 1
ATOM 843 C CA . VAL A 1 110 ? 8.028 -2.169 -7.670 1.00 95.94 110 VAL A CA 1
ATOM 844 C C . VAL A 1 110 ? 7.796 -2.198 -9.180 1.00 95.94 110 VAL A C 1
ATOM 846 O O . VAL A 1 110 ? 7.120 -3.096 -9.670 1.00 95.94 110 VAL A O 1
ATOM 849 N N . THR A 1 111 ? 8.381 -1.261 -9.936 1.00 96.06 111 THR A N 1
ATOM 850 C CA . THR A 1 111 ? 8.303 -1.251 -11.405 1.00 96.06 111 THR A CA 1
ATOM 851 C C . THR A 1 111 ? 9.146 -2.370 -12.010 1.00 96.06 111 THR A C 1
ATOM 853 O O . THR A 1 111 ? 8.659 -3.090 -12.882 1.00 96.06 111 THR A O 1
ATOM 856 N N . ARG A 1 112 ? 10.382 -2.577 -11.531 1.00 96.75 112 ARG A N 1
ATOM 857 C CA . ARG A 1 112 ? 11.219 -3.712 -11.966 1.00 96.75 112 ARG A CA 1
ATOM 858 C C . ARG A 1 112 ? 10.575 -5.055 -11.630 1.00 96.75 112 ARG A C 1
ATOM 860 O O . ARG A 1 112 ? 10.619 -5.978 -12.437 1.00 96.75 112 ARG A O 1
ATOM 867 N N . ASN A 1 113 ? 9.926 -5.138 -10.471 1.00 96.50 113 ASN A N 1
ATOM 868 C CA . ASN A 1 113 ? 9.297 -6.351 -9.957 1.00 96.50 113 ASN A CA 1
ATOM 869 C C . ASN A 1 113 ? 7.764 -6.334 -10.096 1.00 96.50 113 ASN A C 1
ATOM 871 O O . ASN A 1 113 ? 7.058 -6.857 -9.239 1.00 96.50 113 ASN A O 1
ATOM 875 N N . TRP A 1 114 ? 7.214 -5.753 -11.168 1.00 95.19 114 TRP A N 1
ATOM 876 C CA . TRP A 1 114 ? 5.766 -5.495 -11.286 1.00 95.19 114 TRP A CA 1
ATOM 877 C C . TRP A 1 114 ? 4.873 -6.748 -11.207 1.00 95.19 114 TRP A C 1
ATOM 879 O O . TRP A 1 114 ? 3.688 -6.652 -10.869 1.00 95.19 114 TRP A O 1
ATOM 889 N N . ARG A 1 115 ? 5.433 -7.929 -11.497 1.00 95.62 115 ARG A N 1
ATOM 890 C CA . ARG A 1 115 ? 4.752 -9.231 -11.389 1.00 95.62 115 ARG A CA 1
ATOM 891 C C . ARG A 1 115 ? 4.646 -9.738 -9.946 1.00 95.62 115 ARG A C 1
ATOM 893 O O . ARG A 1 115 ? 3.788 -10.570 -9.677 1.00 95.62 115 ARG A O 1
ATOM 900 N N . SER A 1 116 ? 5.474 -9.231 -9.037 1.00 96.00 116 SER A N 1
ATOM 901 C CA . SER A 1 116 ? 5.455 -9.561 -7.609 1.00 96.00 116 SER A CA 1
ATOM 902 C C . SER A 1 116 ? 4.364 -8.781 -6.878 1.00 96.00 116 SER A C 1
ATOM 904 O O . SER A 1 116 ? 3.945 -7.716 -7.332 1.00 96.00 116 SER A O 1
ATOM 906 N N . ASN A 1 117 ? 3.876 -9.317 -5.761 1.00 96.75 117 ASN A N 1
ATOM 907 C CA . ASN A 1 117 ? 2.758 -8.753 -5.006 1.00 96.75 117 ASN A CA 1
ATOM 908 C C . ASN A 1 117 ? 3.268 -7.928 -3.823 1.00 96.75 117 ASN A C 1
ATOM 910 O O . ASN A 1 117 ? 3.877 -8.477 -2.911 1.00 96.75 117 ASN A O 1
ATOM 914 N N . TYR A 1 118 ? 2.996 -6.626 -3.838 1.00 97.19 118 TYR A N 1
ATOM 915 C CA . TYR A 1 118 ? 3.411 -5.678 -2.808 1.00 97.19 118 TYR A CA 1
ATOM 916 C C . TYR A 1 118 ? 2.199 -4.974 -2.206 1.00 97.19 118 TYR A C 1
ATOM 918 O O . TYR A 1 118 ? 1.260 -4.633 -2.931 1.00 97.19 118 TYR A O 1
ATOM 926 N N . VAL A 1 119 ? 2.238 -4.729 -0.899 1.00 97.25 119 VAL A N 1
ATOM 927 C CA . VAL A 1 119 ? 1.225 -3.961 -0.166 1.00 97.25 119 VAL A CA 1
ATOM 928 C C . VAL A 1 119 ? 1.902 -2.877 0.669 1.00 97.25 119 VAL A C 1
ATOM 930 O O . VAL A 1 119 ? 3.000 -3.087 1.182 1.00 97.25 119 VAL A O 1
ATOM 933 N N . THR A 1 120 ? 1.283 -1.702 0.770 1.00 96.00 120 THR A N 1
ATOM 934 C CA . THR A 1 120 ? 1.768 -0.610 1.619 1.00 96.00 120 THR A CA 1
ATOM 935 C C . THR A 1 120 ? 0.621 0.176 2.243 1.00 96.00 120 THR A C 1
ATOM 937 O O . THR A 1 120 ? -0.425 0.372 1.621 1.00 96.00 120 THR A O 1
ATOM 940 N N . VAL A 1 121 ? 0.849 0.676 3.456 1.00 95.44 121 VAL A N 1
ATOM 941 C CA . VAL A 1 121 ? -0.026 1.629 4.166 1.00 95.44 121 VAL A CA 1
ATOM 942 C C . VAL A 1 121 ? 0.633 3.020 4.261 1.00 95.44 121 VAL A C 1
ATOM 944 O O . VAL A 1 121 ? 0.041 3.968 4.768 1.00 95.44 121 VAL A O 1
ATOM 947 N N . ALA A 1 122 ? 1.860 3.174 3.750 1.00 91.75 122 ALA A N 1
ATOM 948 C CA . ALA A 1 122 ? 2.680 4.370 3.955 1.00 91.75 122 ALA A CA 1
ATOM 949 C C . ALA A 1 122 ? 2.373 5.532 2.986 1.00 91.75 122 ALA A C 1
ATOM 951 O O . ALA A 1 122 ? 2.912 6.623 3.144 1.00 91.75 122 ALA A O 1
ATOM 952 N N . LEU A 1 123 ? 1.511 5.331 1.981 1.00 92.81 123 LEU A N 1
ATOM 953 C CA . LEU A 1 123 ? 1.126 6.383 1.031 1.00 92.81 123 LEU A CA 1
ATOM 954 C C . LEU A 1 123 ? -0.048 7.204 1.581 1.00 92.81 123 LEU A C 1
ATOM 956 O O . LEU A 1 123 ? -1.213 6.885 1.353 1.00 92.81 123 LEU A O 1
ATOM 960 N N . ASN A 1 124 ? 0.274 8.266 2.314 1.00 87.00 124 ASN A N 1
ATOM 961 C CA . ASN A 1 124 ? -0.678 9.142 3.002 1.00 87.00 124 ASN A CA 1
ATOM 962 C C . 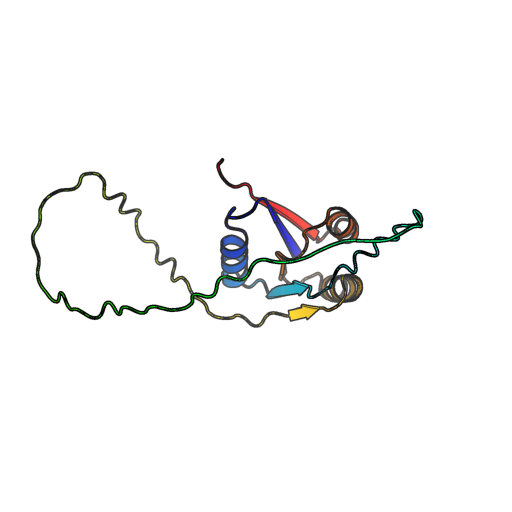ASN A 1 124 ? -1.077 10.401 2.206 1.00 87.00 124 ASN A C 1
ATOM 964 O O . ASN A 1 124 ? -2.161 10.935 2.435 1.00 87.00 124 ASN A O 1
ATOM 968 N N . THR A 1 125 ? -0.237 10.868 1.280 1.00 91.44 125 THR A N 1
ATOM 969 C CA . THR A 1 125 ? -0.450 12.127 0.541 1.00 91.44 125 THR A CA 1
ATOM 970 C C . THR A 1 125 ? -0.966 11.878 -0.878 1.00 91.44 125 THR A C 1
ATOM 972 O O . THR A 1 125 ? -0.482 10.990 -1.584 1.00 91.44 125 THR A O 1
ATOM 975 N N . GLN A 1 126 ? -1.902 12.712 -1.346 1.00 92.31 126 GLN A N 1
ATOM 976 C CA . GLN A 1 126 ? -2.456 12.629 -2.705 1.00 92.31 126 GLN A CA 1
ATOM 977 C C . GLN A 1 126 ? -1.368 12.706 -3.788 1.00 92.31 126 GLN A C 1
ATOM 979 O O . GLN A 1 126 ? -1.375 11.900 -4.716 1.00 92.31 126 GLN A O 1
ATOM 984 N N . CYS A 1 127 ? -0.386 13.600 -3.633 1.00 93.38 127 CYS A N 1
ATOM 985 C CA . CYS A 1 127 ? 0.736 13.741 -4.564 1.00 93.38 127 CYS A CA 1
ATOM 986 C C . CYS A 1 127 ? 1.510 12.427 -4.761 1.00 93.38 127 CYS A C 1
ATOM 988 O O . CYS A 1 127 ? 1.904 12.101 -5.880 1.00 93.38 127 CYS A O 1
ATOM 990 N N . LEU A 1 128 ? 1.707 11.647 -3.689 1.00 92.81 128 LEU A N 1
ATOM 991 C CA . LEU A 1 128 ? 2.341 10.333 -3.781 1.00 92.81 128 LEU A CA 1
ATOM 992 C C . LEU A 1 128 ? 1.437 9.363 -4.538 1.00 92.81 128 LEU A C 1
ATOM 994 O O . LEU A 1 128 ? 1.887 8.717 -5.477 1.00 92.81 128 LEU A O 1
ATOM 998 N N . ILE A 1 129 ? 0.156 9.290 -4.186 1.00 95.06 129 ILE A N 1
ATOM 999 C CA . ILE A 1 129 ? -0.793 8.389 -4.850 1.00 95.06 129 ILE A CA 1
ATOM 1000 C C . ILE A 1 129 ? -0.830 8.649 -6.363 1.00 95.06 129 ILE A C 1
ATOM 1002 O O . ILE A 1 129 ? -0.688 7.711 -7.146 1.00 95.06 129 ILE A O 1
ATOM 1006 N N . GLU A 1 130 ? -0.938 9.910 -6.785 1.00 95.25 130 GLU A N 1
ATOM 1007 C CA . GLU A 1 130 ? -0.922 10.302 -8.201 1.00 95.25 130 GLU A CA 1
ATOM 1008 C C . GLU A 1 130 ? 0.405 9.965 -8.895 1.00 95.25 130 GLU A C 1
ATOM 1010 O O . GLU A 1 130 ? 0.425 9.583 -10.071 1.00 95.25 130 GLU A O 1
ATOM 1015 N N . TYR A 1 131 ? 1.521 10.061 -8.169 1.00 94.75 131 TYR A N 1
ATOM 1016 C CA . TYR A 1 131 ? 2.837 9.672 -8.667 1.00 94.75 131 TYR A CA 1
ATOM 1017 C C . TYR A 1 131 ? 2.901 8.173 -9.014 1.00 94.75 131 TYR A C 1
ATOM 1019 O O . TYR A 1 131 ? 3.416 7.817 -10.080 1.00 94.75 131 TYR A O 1
ATOM 1027 N N . PHE A 1 132 ? 2.318 7.300 -8.182 1.00 95.50 132 PHE A N 1
ATOM 1028 C CA . PHE A 1 132 ? 2.253 5.850 -8.425 1.00 95.50 132 PHE A CA 1
ATOM 1029 C C . PHE A 1 132 ? 1.118 5.433 -9.383 1.00 95.50 132 PHE A C 1
ATOM 1031 O O . PHE A 1 132 ? 1.282 4.471 -10.139 1.00 95.50 132 PHE A O 1
ATOM 1038 N N . ALA A 1 133 ? 0.009 6.180 -9.433 1.00 95.31 133 ALA A N 1
ATOM 1039 C CA . ALA A 1 133 ? -1.179 5.880 -10.245 1.00 95.31 133 ALA A CA 1
ATOM 1040 C C . ALA A 1 133 ? -0.948 5.872 -11.762 1.00 95.31 133 ALA A C 1
ATOM 1042 O O . ALA A 1 133 ? -1.740 5.308 -12.512 1.00 95.31 133 ALA A O 1
ATOM 1043 N N . LYS A 1 134 ? 0.180 6.415 -12.232 1.00 94.81 134 LYS A N 1
ATOM 1044 C CA . LYS A 1 134 ? 0.599 6.342 -13.643 1.00 94.81 134 LYS A CA 1
ATOM 1045 C C . LYS A 1 134 ? 0.952 4.923 -14.109 1.00 94.81 134 LYS A C 1
ATOM 1047 O O . LYS A 1 134 ? 1.307 4.737 -15.274 1.00 94.81 134 LYS A O 1
ATOM 1052 N N . ARG A 1 135 ? 0.967 3.930 -13.215 1.00 95.06 135 ARG A N 1
ATOM 1053 C CA . ARG A 1 135 ? 1.352 2.545 -13.512 1.00 95.06 135 ARG A CA 1
ATOM 1054 C C . ARG A 1 135 ? 0.118 1.639 -13.565 1.00 95.06 135 ARG A C 1
ATOM 1056 O O . ARG A 1 135 ? -0.672 1.652 -12.630 1.00 95.06 135 ARG A O 1
ATOM 1063 N N . PRO A 1 136 ? -0.011 0.770 -14.582 1.00 95.69 136 PRO A N 1
ATOM 1064 C CA . PRO A 1 136 ? -1.196 -0.078 -14.745 1.00 95.69 136 PRO A CA 1
ATOM 1065 C C . PRO A 1 136 ? -1.320 -1.188 -13.687 1.00 95.69 136 PRO A C 1
ATOM 1067 O O . PRO A 1 136 ? -2.375 -1.793 -13.555 1.00 95.69 136 PRO A O 1
ATOM 1070 N N . PHE A 1 137 ? -0.247 -1.486 -12.948 1.00 95.62 137 PHE A N 1
ATOM 1071 C CA . PHE A 1 137 ? -0.223 -2.510 -11.895 1.00 95.62 137 PHE A CA 1
ATOM 1072 C C . PHE A 1 137 ? -0.448 -1.943 -10.483 1.00 95.62 137 PHE A C 1
ATOM 1074 O O . PHE A 1 137 ? -0.321 -2.696 -9.511 1.00 95.62 137 PHE A O 1
ATOM 1081 N N . PHE A 1 138 ? -0.709 -0.637 -10.368 1.00 97.25 138 PHE A N 1
ATOM 1082 C CA . PHE A 1 138 ? -0.958 0.046 -9.105 1.00 97.25 138 PHE A CA 1
ATOM 1083 C C . PHE A 1 138 ? -2.455 0.094 -8.795 1.00 97.25 138 PHE A C 1
ATOM 1085 O O . PHE A 1 138 ? -3.261 0.429 -9.660 1.00 97.25 138 PHE A O 1
ATOM 1092 N N . MET A 1 139 ? -2.819 -0.217 -7.555 1.00 96.44 139 MET A N 1
ATOM 1093 C CA . MET A 1 139 ? -4.194 -0.188 -7.068 1.00 96.44 139 MET A CA 1
ATOM 1094 C C . MET A 1 139 ? -4.255 0.565 -5.742 1.00 96.44 139 MET A C 1
ATOM 1096 O O . MET A 1 139 ? -3.436 0.328 -4.858 1.00 96.44 139 MET A O 1
ATOM 1100 N N . VAL A 1 140 ? -5.250 1.436 -5.588 1.00 96.62 140 VAL A N 1
ATOM 1101 C CA . VAL A 1 140 ? -5.526 2.139 -4.330 1.00 96.62 140 VAL A CA 1
ATOM 1102 C C . VAL A 1 140 ? -6.797 1.565 -3.725 1.00 96.62 140 VAL A C 1
ATOM 1104 O O . VAL A 1 140 ? -7.817 1.468 -4.406 1.00 96.62 140 VAL A O 1
ATOM 1107 N N . ILE A 1 141 ? -6.737 1.202 -2.449 1.00 96.25 141 ILE A N 1
ATOM 1108 C CA . ILE A 1 141 ? -7.889 0.789 -1.651 1.00 96.25 141 ILE A CA 1
ATOM 1109 C C . ILE A 1 141 ? -8.131 1.880 -0.615 1.00 96.25 141 ILE A C 1
ATOM 1111 O O . ILE A 1 141 ? -7.266 2.133 0.220 1.00 96.25 141 ILE A O 1
ATOM 1115 N N . TYR A 1 142 ? -9.298 2.518 -0.672 1.00 95.25 142 TYR A N 1
ATOM 1116 C CA . TYR A 1 142 ? -9.747 3.446 0.360 1.00 95.25 142 TYR A CA 1
ATOM 1117 C C . TYR A 1 142 ? -10.617 2.709 1.379 1.00 95.25 142 TYR A C 1
ATOM 1119 O O . TYR A 1 142 ? -11.564 2.019 1.000 1.00 95.25 142 TYR A O 1
ATOM 1127 N N . VAL A 1 143 ? -10.290 2.853 2.660 1.00 94.62 143 VAL A N 1
ATOM 1128 C CA . VAL A 1 143 ? -10.980 2.202 3.776 1.00 94.62 143 VAL A CA 1
ATOM 1129 C C . VAL A 1 143 ? -11.463 3.276 4.733 1.00 94.62 143 VAL A C 1
ATOM 1131 O O . VAL A 1 143 ? -10.667 4.086 5.212 1.00 94.62 143 VAL A O 1
ATOM 1134 N N . ASP A 1 144 ? -12.758 3.279 5.017 1.00 93.50 144 ASP A N 1
ATOM 1135 C CA . ASP A 1 144 ? -13.357 4.252 5.921 1.00 93.50 144 ASP A CA 1
ATOM 1136 C C . ASP A 1 144 ? -13.682 3.638 7.285 1.00 93.50 144 ASP A C 1
ATOM 1138 O O . ASP A 1 144 ? -13.960 2.442 7.397 1.00 93.50 144 ASP A O 1
ATOM 1142 N N . ALA A 1 145 ? -13.625 4.468 8.320 1.00 88.25 145 ALA A N 1
ATOM 1143 C CA . ALA A 1 145 ? -13.999 4.124 9.679 1.00 88.25 145 ALA A CA 1
ATOM 1144 C C . ALA A 1 145 ? -15.417 4.646 9.945 1.00 88.25 145 ALA A C 1
ATOM 1146 O O . ALA A 1 145 ? -15.744 5.751 9.510 1.00 88.25 145 ALA A O 1
ATOM 1147 N N . PRO A 1 146 ? -16.256 3.896 10.676 1.00 83.94 146 PRO A N 1
ATOM 1148 C CA . PRO A 1 146 ? -17.530 4.430 11.135 1.00 83.94 146 PRO A CA 1
ATOM 1149 C C . PRO A 1 146 ? -17.296 5.654 12.035 1.00 83.94 146 PRO A C 1
ATOM 1151 O O . PRO A 1 146 ? -16.362 5.659 12.842 1.00 83.94 146 PRO A O 1
ATOM 1154 N N . LEU A 1 147 ? -18.142 6.672 11.862 1.00 63.78 147 LEU A N 1
ATOM 1155 C CA . LEU A 1 147 ? -18.170 7.897 12.668 1.00 63.78 147 LEU A CA 1
ATOM 1156 C C . LEU A 1 147 ? -18.883 7.684 14.006 1.00 63.78 147 LEU A C 1
ATOM 1158 O O . LEU A 1 147 ? -19.900 6.951 14.019 1.00 63.78 147 LEU A O 1
#